Protein 7T9R (pdb70)

Sequence (152 aa):
SYYSTLQCRNNHGHCRRLCFHGEQWIGNCNGRHQHCCKSYYSTLQCRNNHGHCRRLLCFHGEQWIGNCNGRHQHCCKSYYSTLQCRNNHGHCRRLLCFHGEQWIGNCNGRHQHCCKSYYSTLQCRNNHGHCRRLCFHGEQWIGNCNGRHQHCCK

Organism: Crocodylus porosus (NCBI:txid8502)

B-factor: mean 19.64, std 14.03, range [3.17, 79.47]

Radius of gyration: 17.75 Å; Cα contacts (8 Å, |Δi|>4): 335; chains: 4; bounding box: 47×36×41 Å

Solvent-accessible surface area: 10952 Å² total; per-residue (Å²): 108,160,186,23,38,90,75,0,146,113,23,141,3,84,33,51,169,143,28,119,190,69,42,97,78,11,5,17,1,25,53,191,76,62,31,0,0,102,103,168,180,46,36,90,126,6,157,117,73,136,2,70,36,20,64,109,28,24,87,57,26,124,159,87,34,84,7,41,60,191,79,7,28,3,0,105,81,139,20,24,38,54,64,6,81,15,70,93,1,70,34,48,152,144,43,124,191,70,44,126,80,76,14,20,1,21,57,182,73,66,30,4,0,105,105,164,181,49,37,91,125,6,145,112,69,130,2,62,43,38,158,141,28,36,83,52,26,126,159,86,33,82,8,40,66,190,73,60,29,4,0,99

GO terms:
  GO:0070300 phosphatidic acid binding (F, IDA)
  GO:0042802 identical protein binding (F, IDA)
  GO:0031640 killing of cells of another organism (P, IDA)
  GO:0005576 extracellular region (C, TAS)

Structure (mmCIF, N/CA/C/O backbone):
data_7T9R
#
_entry.id   7T9R
#
_cell.length_a   27.056
_cell.length_b   33.694
_cell.length_c   36.642
_cell.angle_alpha   90.093
_cell.angle_beta   90.016
_cell.angle_gamma   90.014
#
_symmetry.space_group_name_H-M   'P 1'
#
loop_
_entity.id
_entity.type
_entity.pdbx_description
1 polymer CpoBD13
2 non-polymer 1,2-ETHANEDIOL
3 non-polymer '(R)-2-(FORMYLOXY)-3-(PHOSPHONOOXY)PROPYL PENTANOATE'
4 non-polymer 'PHOSPHATE ION'
5 water water
#
loop_
_atom_site.group_PDB
_atom_site.id
_atom_site.type_symbol
_atom_site.label_atom_id
_atom_site.label_alt_id
_atom_site.label_comp_id
_atom_site.label_asym_id
_atom_site.label_entity_id
_atom_site.label_seq_id
_atom_site.pdbx_PDB_ins_code
_atom_site.Cartn_x
_atom_site.Cartn_y
_atom_site.Cartn_z
_atom_site.occupancy
_atom_site.B_iso_or_equiv
_atom_site.auth_seq_id
_atom_site.auth_comp_id
_atom_site.auth_asym_id
_atom_site.auth_atom_id
_atom_site.pdbx_PDB_model_num
ATOM 1 N N . SER A 1 1 ? -1.13655 -1.32307 -6.21123 1.000 36.71700 1 SER A N 1
ATOM 2 C CA . SER A 1 1 ? -0.94492 -0.41909 -7.38179 1.000 28.67351 1 SER A CA 1
ATOM 3 C C . SER A 1 1 ? -0.39713 0.96073 -6.99600 1.000 26.54580 1 SER A C 1
ATOM 4 O O . SER A 1 1 ? -0.01828 1.74047 -7.87475 1.000 27.76756 1 SER A O 1
ATOM 14 N N . TYR A 1 2 ? -0.34241 1.24354 -5.69226 1.000 17.29087 2 TYR A N 1
ATOM 15 C CA . TYR A 1 2 ? 0.13504 2.52999 -5.19417 1.000 11.44326 2 TYR A CA 1
ATOM 16 C C . TYR A 1 2 ? 1.19823 2.43522 -4.10796 1.000 8.42563 2 TYR A C 1
ATOM 17 O O . TYR A 1 2 ? 1.91467 3.42236 -3.89157 1.000 11.67158 2 TYR A O 1
ATOM 35 N N . TYR A 1 3 ? 1.33752 1.29388 -3.42152 1.000 8.54727 3 TYR A N 1
ATOM 36 C CA . TYR A 1 3 ? 2.14115 1.26592 -2.20246 1.000 6.89564 3 TYR A CA 1
ATOM 37 C C . TYR A 1 3 ? 3.63825 1.38726 -2.47774 1.000 7.81649 3 TYR A C 1
ATOM 38 O O . TYR A 1 3 ? 4.37570 1.89557 -1.62103 1.000 11.17793 3 TYR A O 1
ATOM 56 N N . SER A 1 4 ? 4.11931 0.86726 -3.61849 1.000 10.47925 4 SER A N 1
ATOM 57 C CA . SER A 1 4 ? 5.53780 0.99886 -3.93368 1.000 9.38923 4 SER A CA 1
ATOM 58 C C . SER A 1 4 ? 5.88622 2.45304 -4.22097 1.000 9.63307 4 SER A C 1
ATOM 59 O O . SER A 1 4 ? 6.90462 2.96659 -3.73116 1.000 10.13530 4 SER A O 1
ATOM 67 N N . THR A 1 5 ? 5.04042 3.13266 -5.00712 1.000 8.02578 5 THR A N 1
ATOM 68 C CA . THR A 1 5 ? 5.20731 4.56479 -5.21807 1.000 7.95329 5 THR A CA 1
ATOM 69 C C . THR A 1 5 ? 5.18964 5.31280 -3.89076 1.000 8.40393 5 THR A C 1
ATOM 70 O O . THR A 1 5 ? 6.06695 6.14809 -3.61853 1.000 8.17354 5 THR A O 1
ATOM 81 N N . LEU A 1 6 ? 4.19860 5.01889 -3.03949 1.000 7.98782 6 LEU A N 1
ATOM 82 C CA . LEU A 1 6 ? 4.12476 5.71366 -1.75828 1.000 11.15749 6 LEU A CA 1
ATOM 83 C C . LEU A 1 6 ? 5.33542 5.43163 -0.88807 1.000 8.03464 6 LEU A C 1
ATOM 84 O O . LEU A 1 6 ? 5.86504 6.33795 -0.22868 1.000 10.96882 6 LEU A O 1
ATOM 100 N N . GLN A 1 7 ? 5.77284 4.18400 -0.84735 1.000 8.37373 7 GLN A N 1
ATOM 101 C CA . GLN A 1 7 ? 6.93587 3.87322 -0.03041 1.000 9.96340 7 GLN A CA 1
ATOM 102 C C . GLN A 1 7 ? 8.16925 4.60062 -0.53641 1.000 11.36421 7 GLN A C 1
ATOM 103 O O . GLN A 1 7 ? 8.95113 5.14811 0.25590 1.000 9.95106 7 GLN A O 1
ATOM 117 N N . CYS A 1 8 ? 8.33273 4.65129 -1.85607 1.000 8.97152 8 CYS A N 1
ATOM 118 C CA . CYS A 1 8 ? 9.42074 5.42268 -2.43369 1.000 5.07473 8 CYS A CA 1
ATOM 119 C C . CYS A 1 8 ? 9.35630 6.87917 -1.98439 1.000 9.36884 8 CYS A C 1
ATOM 120 O O . CYS A 1 8 ? 10.33155 7.42730 -1.45199 1.000 8.81947 8 CYS A O 1
ATOM 127 N N . ARG A 1 9 ? 8.20454 7.51992 -2.18849 1.000 7.06816 9 ARG A N 1
ATOM 128 C CA . ARG A 1 9 ? 8.08151 8.94352 -1.87960 1.000 8.51698 9 ARG A CA 1
ATOM 129 C C . ARG A 1 9 ? 8.16145 9.20801 -0.38657 1.000 11.21967 9 ARG A C 1
ATOM 130 O O . ARG A 1 9 ? 8.60548 10.28371 0.02526 1.000 10.89583 9 ARG A O 1
ATOM 151 N N . ASN A 1 10 ? 7.75983 8.24549 0.43525 1.000 9.23824 10 ASN A N 1
ATOM 152 C CA . ASN A 1 10 ? 7.84813 8.42613 1.87650 1.000 10.51903 10 ASN A CA 1
ATOM 153 C C . ASN A 1 10 ? 9.26320 8.28480 2.41023 1.000 14.35628 10 ASN A C 1
ATOM 154 O O . ASN A 1 10 ? 9.50367 8.61972 3.57707 1.000 18.41852 10 ASN A O 1
ATOM 165 N N . ASN A 1 11 ? 10.19048 7.80581 1.59842 1.000 10.69077 11 ASN A N 1
ATOM 166 C CA . ASN A 1 11 ? 11.55884 7.56890 2.01810 1.000 14.45090 11 ASN A CA 1
ATOM 167 C C . ASN A 1 11 ? 12.51573 8.39520 1.16937 1.000 16.18020 11 ASN A C 1
ATOM 168 O O . ASN A 1 11 ? 13.59846 7.94277 0.78733 1.000 29.47387 11 ASN A O 1
ATOM 179 N N . HIS A 1 12 ? 12.10634 9.62823 0.86321 1.000 14.43808 12 HIS A N 1
ATOM 180 C CA . HIS A 1 12 ? 12.92808 10.65387 0.22255 1.000 30.76870 12 HIS A CA 1
ATOM 181 C C . HIS A 1 12 ? 13.16542 10.40261 -1.25665 1.000 26.78811 12 HIS A C 1
ATOM 182 O O . HIS A 1 12 ? 14.01167 11.07531 -1.85893 1.000 22.72309 12 HIS A O 1
ATOM 196 N N . GLY A 1 13 ? 12.42731 9.47675 -1.86722 1.000 10.83381 13 GLY A N 1
ATOM 197 C CA . GLY A 1 13 ? 12.63947 9.12898 -3.25139 1.000 7.47177 13 GLY A CA 1
ATOM 198 C C . GLY A 1 13 ? 11.65936 9.80457 -4.19184 1.000 8.09956 13 GLY A C 1
ATOM 199 O O . GLY A 1 13 ? 10.65037 10.37948 -3.79767 1.000 9.92746 13 GLY A O 1
ATOM 203 N N . HIS A 1 14 ? 12.00619 9.74861 -5.47415 1.000 8.03721 14 HIS A N 1
ATOM 204 C CA . HIS A 1 14 ? 11.12763 10.18032 -6.55138 1.000 8.98757 14 HIS A CA 1
ATOM 205 C C . HIS A 1 14 ? 11.11801 9.11386 -7.62168 1.000 6.59594 14 HIS A C 1
ATOM 206 O O . HIS A 1 14 ? 12.15007 8.50520 -7.91022 1.000 8.90658 14 HIS A O 1
ATOM 220 N N . CYS A 1 15 ? 9.94776 8.88244 -8.19163 1.000 9.02208 15 CYS A N 1
ATOM 221 C CA . CYS A 1 15 ? 9.77595 7.89326 -9.23487 1.000 10.56062 15 CYS A CA 1
ATOM 222 C C . CYS A 1 15 ? 10.15508 8.52335 -10.56857 1.000 10.09595 15 CYS A C 1
ATOM 223 O O . CYS A 1 15 ? 9.57709 9.54066 -10.98322 1.000 10.56327 15 CYS A O 1
ATOM 230 N N . ARG A 1 16 ? 11.14024 7.93227 -11.23154 1.000 7.46302 16 ARG A N 1
ATOM 231 C CA . ARG A 1 16 ? 11.60039 8.38332 -12.53179 1.000 4.82903 16 ARG A CA 1
ATOM 232 C C . ARG A 1 16 ? 11.93637 7.16959 -13.37723 1.000 7.27380 16 ARG A C 1
ATOM 233 O O . ARG A 1 16 ? 12.18357 6.07369 -12.86036 1.000 8.77277 16 ARG A O 1
ATOM 254 N N . ARG A 1 17 ? 11.99489 7.38246 -14.69013 1.000 8.92676 17 ARG A N 1
ATOM 255 C CA . ARG A 1 17 ? 12.53219 6.34494 -15.55846 1.000 9.65404 17 ARG A CA 1
ATOM 256 C C . ARG A 1 17 ? 14.05439 6.30618 -15.51864 1.000 11.32146 17 ARG A C 1
ATOM 257 O O . ARG A 1 17 ? 14.64572 5.22606 -15.61481 1.000 13.14987 17 ARG A O 1
ATOM 278 N N . LEU A 1 18 ? 14.70358 7.45795 -15.38139 1.000 9.26209 18 LEU A N 1
ATOM 279 C CA . LEU A 1 18 ? 16.15378 7.53761 -15.24815 1.000 8.80005 18 LEU A CA 1
ATOM 280 C C . LEU A 1 18 ? 16.45907 8.43126 -14.05843 1.000 9.76820 18 LEU A C 1
ATOM 281 O O . LEU A 1 18 ? 16.00894 9.57933 -14.01894 1.000 8.63480 18 LEU A O 1
ATOM 297 N N . CYS A 1 19 ? 17.20006 7.90738 -13.09239 1.000 8.14521 19 CYS A N 1
ATOM 298 C CA . CYS A 1 19 ? 17.54296 8.70347 -11.92827 1.000 7.63297 19 CYS A CA 1
ATOM 299 C C . CYS A 1 19 ? 18.40572 9.88195 -12.34180 1.000 8.28073 19 CYS A C 1
ATOM 300 O O . CYS A 1 19 ? 19.13760 9.82529 -13.32909 1.000 12.12896 19 CYS A O 1
ATOM 307 N N . PHE A 1 20 ? 18.29981 10.96375 -11.57866 1.000 7.58264 20 PHE A N 1
ATOM 308 C CA . PHE A 1 20 ? 19.12940 12.12842 -11.83594 1.000 7.30381 20 PHE A CA 1
ATOM 309 C C . PHE A 1 20 ? 20.56047 11.86266 -11.37836 1.000 8.79772 20 PHE A C 1
ATOM 310 O O . PHE A 1 20 ? 20.84338 10.92699 -10.63043 1.000 9.57243 20 PHE A O 1
ATOM 327 N N . HIS A 1 21 ? 21.47139 12.71787 -11.82066 1.000 11.23608 21 HIS A N 1
ATOM 328 C CA . HIS A 1 21 ? 22.84926 12.60899 -11.38687 1.000 10.79472 21 HIS A CA 1
ATOM 329 C C . HIS A 1 21 ? 22.92743 12.56934 -9.86743 1.000 10.65486 21 HIS A C 1
ATOM 330 O O . HIS A 1 21 ? 22.33992 13.40911 -9.18273 1.000 11.96805 21 HIS A O 1
ATOM 344 N N . GLY A 1 22 ? 23.67240 11.60183 -9.34123 1.000 9.43902 22 GLY A N 1
ATOM 345 C CA . GLY A 1 22 ? 23.87703 11.48587 -7.91435 1.000 12.17150 22 GLY A CA 1
ATOM 346 C C . GLY A 1 22 ? 22.79434 10.75977 -7.15325 1.000 11.14951 22 GLY A C 1
ATOM 347 O O . GLY A 1 22 ? 22.97400 10.50380 -5.95429 1.000 16.54741 22 GLY A O 1
ATOM 351 N N . GLU A 1 23 ? 21.67830 10.42385 -7.79111 1.000 11.68032 23 GLU A N 1
ATOM 352 C CA . GLU A 1 23 ? 20.61686 9.68491 -7.12478 1.000 9.40510 23 GLU A CA 1
ATOM 353 C C . GLU A 1 23 ? 20.89122 8.18867 -7.19899 1.000 8.92296 23 GLU A C 1
ATOM 354 O O . GLU A 1 23 ? 21.50280 7.69301 -8.15335 1.000 11.43945 23 GLU A O 1
ATOM 366 N N . GLN A 1 24 ? 20.42972 7.47351 -6.17534 1.000 9.00663 24 GLN A N 1
ATOM 367 C CA . GLN A 1 24 ? 20.55015 6.02499 -6.11910 1.000 7.76470 24 GLN A CA 1
ATOM 368 C C . GLN A 1 24 ? 19.21490 5.38139 -6.45341 1.000 11.47866 24 GLN A C 1
ATOM 369 O O . GLN A 1 24 ? 18.16144 5.83909 -6.00062 1.000 10.44483 24 GLN A O 1
ATOM 383 N N . TRP A 1 25 ? 19.26927 4.31271 -7.24351 1.000 9.08366 25 TRP A N 1
ATOM 384 C CA . TRP A 1 25 ? 18.10137 3.50765 -7.58848 1.000 9.11888 25 TRP A CA 1
ATOM 385 C C . TRP A 1 25 ? 17.92825 2.47934 -6.47715 1.000 9.80281 25 TRP A C 1
ATOM 386 O O . TRP A 1 25 ? 18.64347 1.47028 -6.43496 1.000 12.31073 25 TRP A O 1
ATOM 407 N N . ILE A 1 26 ? 16.98183 2.73666 -5.57060 1.000 7.69705 26 ILE A N 1
ATOM 408 C CA . ILE A 1 26 ? 16.84723 1.97797 -4.32993 1.000 6.84527 26 ILE A CA 1
ATOM 409 C C . ILE A 1 26 ? 15.67026 1.01806 -4.34396 1.000 9.70682 26 ILE A C 1
ATOM 410 O O . ILE A 1 26 ? 15.50203 0.25117 -3.36943 1.000 11.58741 26 ILE A O 1
ATOM 426 N N . GLY A 1 27 ? 14.85789 1.04354 -5.39677 1.000 10.40670 27 GLY A N 1
ATOM 427 C CA . GLY A 1 27 ? 13.66655 0.23145 -5.48808 1.000 6.85291 27 GLY A CA 1
ATOM 428 C C . GLY A 1 27 ? 12.90151 0.66837 -6.71248 1.000 10.22909 27 GLY A C 1
ATOM 429 O O . GLY A 1 27 ? 13.37113 1.52774 -7.46416 1.000 7.89590 27 GLY A O 1
ATOM 433 N N . ASN A 1 28 ? 11.73034 0.07397 -6.90340 1.000 7.65592 28 ASN A N 1
ATOM 434 C CA . ASN A 1 28 ? 10.84771 0.50390 -7.97129 1.000 5.82084 28 ASN A CA 1
ATOM 435 C C . ASN A 1 28 ? 9.57943 1.11123 -7.39474 1.000 9.26071 28 ASN A C 1
ATOM 436 O O . ASN A 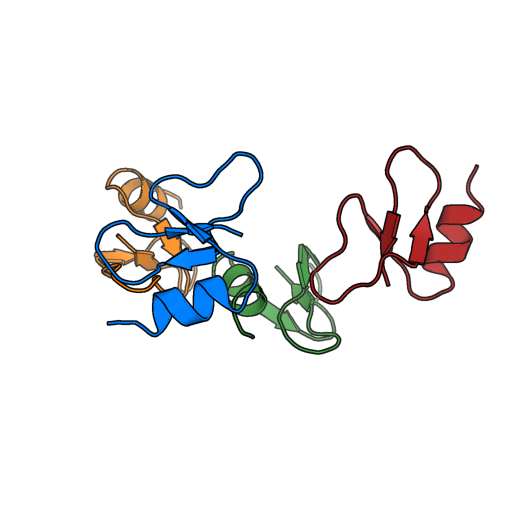1 28 ? 9.16034 0.79877 -6.27682 1.000 11.05789 28 ASN A O 1
ATOM 447 N N . CYS A 1 29 ? 8.98467 2.00392 -8.16872 1.000 6.40690 29 CYS A N 1
ATOM 448 C CA . CYS A 1 29 ? 7.65059 2.49523 -7.92232 1.000 7.91827 29 CYS A CA 1
ATOM 449 C C . CYS A 1 29 ? 6.66293 1.62108 -8.67723 1.000 8.49209 29 CYS A C 1
ATOM 450 O O . CYS A 1 29 ? 7.03054 0.70408 -9.40921 1.000 11.34394 29 CYS A O 1
ATOM 457 N N . ASN A 1 30 ? 5.38935 1.91756 -8.50622 1.000 9.70798 30 ASN A N 1
ATOM 458 C CA . ASN A 1 30 ? 4.36362 1.25404 -9.28233 1.000 11.25738 30 AS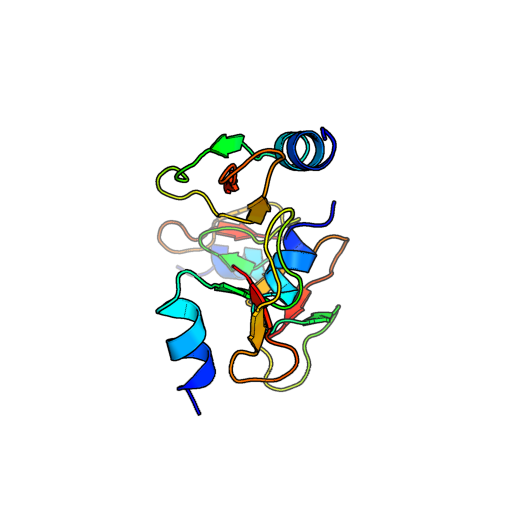N A CA 1
ATOM 459 C C . ASN A 1 30 ? 4.40999 1.72212 -10.72465 1.000 13.46553 30 ASN A C 1
ATOM 460 O O . ASN A 1 30 ? 4.85528 2.83256 -11.02429 1.000 14.98760 30 ASN A O 1
ATOM 471 N N . GLY A 1 31 ? 3.95293 0.85397 -11.61945 1.000 12.69179 31 GLY A N 1
ATOM 472 C CA . GLY A 1 31 ? 3.94736 1.17520 -13.02870 1.000 15.83336 31 GLY A CA 1
ATOM 473 C C . GLY A 1 31 ? 5.22934 0.75095 -13.72219 1.000 25.87690 31 GLY A C 1
ATOM 474 O O . GLY A 1 31 ? 6.26720 0.51483 -13.10199 1.000 32.05895 31 GLY A O 1
ATOM 478 N N . ARG A 1 32 ? 5.14453 0.65971 -15.04442 1.000 17.39434 32 ARG A N 1
ATOM 479 C CA . ARG A 1 32 ? 6.21987 0.04145 -15.80232 1.000 23.70494 32 ARG A CA 1
ATOM 480 C C . ARG A 1 32 ? 7.43413 0.95968 -15.85552 1.000 12.21142 32 ARG A C 1
ATOM 481 O O . ARG A 1 32 ? 7.32412 2.14893 -16.16707 1.000 19.40805 32 ARG A O 1
ATOM 502 N N . HIS A 1 33 ? 8.59720 0.39019 -15.54778 1.000 15.69537 33 HIS A N 1
ATOM 503 C CA . HIS A 1 33 ? 9.87525 1.09225 -15.63624 1.000 20.11866 33 HIS A CA 1
ATOM 504 C C . HIS A 1 33 ? 9.88866 2.38331 -14.82834 1.000 15.18642 33 HIS A C 1
ATOM 505 O O . HIS A 1 33 ? 10.55360 3.34842 -15.20283 1.000 18.66607 33 HIS A O 1
ATOM 519 N N . GLN A 1 34 ? 9.14474 2.41997 -13.73177 1.000 10.86854 34 GLN A N 1
ATOM 520 C CA . GLN A 1 34 ? 9.13376 3.55793 -12.81880 1.000 12.84890 34 GLN A CA 1
ATOM 521 C C . GLN A 1 34 ? 10.03012 3.19699 -11.64123 1.000 9.77661 34 GLN A C 1
ATOM 522 O O . GLN A 1 34 ? 9.70824 2.30336 -10.85128 1.000 12.14536 34 GLN A O 1
ATOM 536 N N . HIS A 1 35 ? 11.15227 3.89520 -11.52207 1.000 8.40325 35 HIS A N 1
ATOM 537 C CA . HIS A 1 35 ? 12.21396 3.54128 -10.59439 1.000 5.29526 35 HIS A CA 1
ATOM 538 C C . HIS A 1 35 ? 12.27146 4.52418 -9.44305 1.000 7.84868 35 HIS A C 1
ATOM 539 O O . HIS A 1 35 ? 12.10119 5.72340 -9.63870 1.000 6.75806 35 HIS A O 1
ATOM 554 N N . CYS A 1 36 ? 12.51223 4.01233 -8.24608 1.000 8.60695 36 CYS A N 1
ATOM 555 C CA . CYS A 1 36 ? 12.63366 4.86113 -7.07339 1.000 7.81329 36 CYS A CA 1
ATOM 556 C C . CYS A 1 36 ? 14.06013 5.39102 -6.99439 1.000 5.65679 36 CYS A C 1
ATOM 557 O O . CYS A 1 36 ? 15.01398 4.62016 -6.81103 1.000 7.33179 36 CYS A O 1
ATOM 564 N N . CYS A 1 37 ? 14.20715 6.70328 -7.11211 1.000 5.81515 37 CYS A N 1
ATOM 565 C CA . CYS A 1 37 ? 15.50376 7.36796 -7.15793 1.000 9.15698 37 CYS A CA 1
ATOM 566 C C . CYS A 1 37 ? 15.62238 8.27392 -5.94837 1.000 11.25030 37 CYS A C 1
ATOM 567 O O . CYS A 1 37 ? 14.79499 9.16176 -5.75767 1.000 9.29264 37 CYS A O 1
ATOM 574 N N . LYS A 1 38 ? 16.64304 8.04771 -5.14026 1.000 9.51154 38 LYS A N 1
ATOM 575 C CA . LYS A 1 38 ? 16.80437 8.78543 -3.90358 1.000 11.44033 38 LYS A CA 1
ATOM 576 C C . LYS A 1 38 ? 18.06697 9.61767 -3.96644 1.000 16.55130 38 LYS A C 1
ATOM 577 O O . LYS A 1 38 ? 18.02560 10.82776 -3.74093 1.000 18.83737 38 LYS A O 1
ATOM 597 N N . SER B 1 1 ? 33.50753 -17.23565 -10.40838 1.000 42.44275 1 SER B N 1
ATOM 598 C CA . SER B 1 1 ? 33.06522 -17.11444 -11.81159 1.000 15.93731 1 SER B CA 1
ATOM 599 C C . SER B 1 1 ? 32.15610 -15.91263 -12.01419 1.000 24.43300 1 SER B C 1
ATOM 600 O O . SER B 1 1 ? 31.64860 -15.31256 -11.05681 1.000 26.47509 1 SER B O 1
ATOM 610 N N . TYR B 1 2 ? 31.97582 -15.56835 -13.28597 1.000 17.46867 2 TYR B N 1
ATOM 611 C CA . TYR B 1 2 ? 31.42373 -14.28498 -13.68105 1.000 10.97694 2 TYR B CA 1
ATOM 612 C C . TYR B 1 2 ? 30.36513 -14.40552 -14.76344 1.000 12.22720 2 TYR B C 1
ATOM 613 O O . TYR B 1 2 ? 29.61183 -13.45560 -14.97328 1.000 13.02530 2 TYR B O 1
ATOM 631 N N . TYR B 1 3 ? 30.24485 -15.55149 -15.42283 1.000 9.62867 3 TYR B N 1
ATOM 632 C CA . TYR B 1 3 ? 29.43310 -15.62987 -16.63344 1.000 6.30309 3 TYR B CA 1
ATOM 633 C C . TYR B 1 3 ? 27.94948 -15.45756 -16.34093 1.000 9.73020 3 TYR B C 1
ATOM 634 O O . TYR B 1 3 ? 27.22430 -14.90983 -17.17486 1.000 11.11914 3 TYR B O 1
ATOM 652 N N . SER B 1 4 ? 27.47023 -15.94194 -15.18913 1.000 9.22232 4 SER B N 1
ATOM 653 C CA . SER B 1 4 ? 26.04816 -15.83351 -14.88165 1.000 8.13285 4 SER B CA 1
ATOM 654 C C . SER B 1 4 ? 25.67393 -14.39432 -14.57441 1.000 8.09248 4 SER B C 1
ATOM 655 O O . SER B 1 4 ? 24.63192 -13.90590 -15.02853 1.000 8.71946 4 SER B O 1
ATOM 663 N N . THR B 1 5 ? 26.50916 -13.71228 -13.78746 1.000 8.71113 5 THR B N 1
ATOM 664 C CA . THR B 1 5 ? 26.33894 -12.28075 -13.58065 1.000 9.38047 5 THR B CA 1
ATOM 665 C C . THR B 1 5 ? 26.35712 -11.53733 -14.90816 1.000 7.75653 5 THR B C 1
ATOM 666 O O . THR B 1 5 ? 25.48929 -10.69522 -15.17671 1.000 6.05373 5 THR B O 1
ATOM 677 N N . LEU B 1 6 ? 27.34084 -11.84362 -15.76126 1.000 11.52171 6 LEU B N 1
ATOM 678 C CA . LEU B 1 6 ? 27.42896 -11.14026 -17.03650 1.000 7.94494 6 LEU B CA 1
ATOM 679 C C . LEU B 1 6 ? 26.22876 -11.42440 -17.92590 1.000 9.51726 6 LEU B C 1
ATOM 680 O O . LEU B 1 6 ? 25.67812 -10.50555 -18.55264 1.000 10.96680 6 LEU B O 1
ATOM 696 N N . GLN B 1 7 ? 25.80343 -12.68281 -17.99817 1.000 11.22919 7 GLN B N 1
ATOM 697 C CA . GLN B 1 7 ? 24.62026 -12.99311 -18.78639 1.000 6.59364 7 GLN B CA 1
ATOM 698 C C . GLN B 1 7 ? 23.40589 -12.23310 -18.28123 1.000 8.68077 7 GLN B C 1
ATOM 699 O O . GLN B 1 7 ? 22.60703 -11.71116 -19.07346 1.000 12.34982 7 GLN B O 1
ATOM 713 N N . CYS B 1 8 ? 23.25203 -12.16145 -16.96118 1.000 9.61115 8 CYS B N 1
ATOM 714 C CA . CYS B 1 8 ? 22.15454 -11.39766 -16.38636 1.000 8.21412 8 CYS B CA 1
ATOM 715 C C . CYS B 1 8 ? 22.18987 -9.95184 -16.85666 1.000 8.99263 8 CYS B C 1
ATOM 716 O O . CYS B 1 8 ? 21.21235 -9.43593 -17.40987 1.000 9.89443 8 CYS B O 1
ATOM 723 N N . ARG B 1 9 ? 23.32163 -9.28655 -16.64956 1.000 6.42633 9 ARG B N 1
ATOM 724 C CA . ARG B 1 9 ? 23.43149 -7.86276 -16.94436 1.000 8.20672 9 ARG B CA 1
ATOM 725 C C . ARG B 1 9 ? 23.39262 -7.58856 -18.43869 1.000 9.88320 9 ARG B C 1
ATOM 726 O O . ARG B 1 9 ? 22.95427 -6.51465 -18.85822 1.000 10.18412 9 ARG B O 1
ATOM 747 N N . ASN B 1 10 ? 23.81875 -8.53961 -19.25655 1.000 9.75563 10 ASN B N 1
ATOM 748 C CA . ASN B 1 10 ? 23.71899 -8.35296 -20.69545 1.000 10.75285 10 ASN B CA 1
ATOM 749 C C . ASN B 1 10 ? 22.29179 -8.47380 -21.20765 1.000 17.23213 10 ASN B C 1
ATOM 750 O O . ASN B 1 10 ? 22.02922 -8.10136 -22.35707 1.000 14.92239 10 ASN B O 1
ATOM 761 N N . ASN B 1 11 ? 21.37510 -8.96384 -20.38452 1.000 12.16772 11 ASN B N 1
ATOM 762 C CA . ASN B 1 11 ? 19.98893 -9.18302 -20.76610 1.000 14.00517 11 ASN B CA 1
ATOM 763 C C . ASN B 1 11 ? 19.05721 -8.31591 -19.93376 1.000 12.83712 11 ASN B C 1
ATOM 764 O O . ASN B 1 11 ? 17.98677 -8.74237 -19.49307 1.000 26.72938 11 ASN B O 1
ATOM 775 N N . HIS B 1 12 ? 19.46792 -7.06427 -19.75225 1.000 16.03778 12 HIS B N 1
ATOM 776 C CA . HIS B 1 12 ? 18.74471 -6.03533 -19.00636 1.000 24.16482 12 HIS B CA 1
ATOM 777 C C . HIS B 1 12 ? 18.49196 -6.40620 -17.54846 1.000 26.16326 12 HIS B C 1
ATOM 778 O O . HIS B 1 12 ? 17.60223 -5.83295 -16.91322 1.000 22.05443 12 HIS B O 1
ATOM 792 N N . GLY B 1 13 ? 19.21581 -7.37700 -16.99914 1.000 12.63146 13 GLY B N 1
ATOM 793 C CA . GLY B 1 13 ? 18.99998 -7.76347 -15.62129 1.000 14.39441 13 GLY B CA 1
ATOM 794 C C . GLY B 1 13 ? 19.91687 -7.04816 -14.65585 1.000 8.50102 13 GLY B C 1
ATOM 795 O O . GLY B 1 13 ? 20.92841 -6.47070 -15.03739 1.000 9.77338 13 GLY B O 1
ATOM 799 N N . HIS B 1 14 ? 19.53825 -7.08448 -13.38243 1.000 7.14997 14 HIS B N 1
ATOM 800 C CA . HIS B 1 14 ? 20.37564 -6.62436 -12.28077 1.000 9.71626 14 HIS B CA 1
ATOM 801 C C . HIS B 1 14 ? 20.41972 -7.70387 -11.21760 1.000 8.11983 14 HIS B C 1
ATOM 802 O O . HIS B 1 14 ? 19.41687 -8.38137 -10.97028 1.000 8.81623 14 HIS B O 1
ATOM 816 N N . CYS B 1 15 ? 21.59437 -7.88699 -10.62134 1.000 8.06035 15 CYS B N 1
ATOM 817 C CA . CYS B 1 15 ? 21.79764 -8.91038 -9.61105 1.000 10.10691 15 CYS B CA 1
ATOM 818 C C . CYS B 1 15 ? 21.42230 -8.33143 -8.25474 1.000 8.57397 15 CYS B C 1
ATOM 819 O O . CYS B 1 15 ? 22.00693 -7.33222 -7.81303 1.000 9.88228 15 CYS B O 1
ATOM 826 N N . ARG B 1 16 ? 20.46041 -8.96234 -7.58792 1.000 7.74491 16 ARG B N 1
ATOM 827 C CA . ARG B 1 16 ? 19.95467 -8.48174 -6.31218 1.000 8.33023 16 ARG B CA 1
ATOM 828 C C . ARG B 1 16 ? 19.66112 -9.68193 -5.42394 1.000 10.32192 16 ARG B C 1
ATOM 829 O O . ARG B 1 16 ? 19.46048 -10.80288 -5.90487 1.000 10.97532 16 ARG B O 1
ATOM 850 N N . ARG B 1 17 ? 19.59291 -9.44118 -4.11496 1.000 9.99702 17 ARG B N 1
ATOM 851 C CA . ARG B 1 17 ? 19.08303 -10.48404 -3.23063 1.000 10.82510 17 ARG B CA 1
ATOM 852 C C . ARG B 1 17 ? 17.55811 -10.54860 -3.25879 1.000 13.42123 17 ARG B C 1
ATOM 853 O O . ARG B 1 17 ? 16.98856 -11.63717 -3.14170 1.000 12.76840 17 ARG B O 1
ATOM 874 N N . LEU B 1 18 ? 16.89268 -9.41001 -3.43642 1.000 9.96733 18 LEU B N 1
ATOM 875 C CA A LEU B 1 18 ? 15.44356 -9.34884 -3.57519 0.500 11.98901 18 LEU B CA 1
ATOM 876 C CA B LEU B 1 18 ? 15.44502 -9.35050 -3.57435 0.500 11.98549 18 LEU B CA 1
ATOM 877 C C . LEU B 1 18 ? 15.12276 -8.44809 -4.75734 1.000 11.70166 18 LEU B C 1
ATOM 878 O O . LEU B 1 18 ? 15.55768 -7.29276 -4.79652 1.000 8.86440 18 LEU B O 1
ATOM 907 N N . CYS B 1 19 ? 14.35546 -8.96198 -5.70666 1.000 8.47267 19 CYS B N 1
ATOM 908 C CA . CYS B 1 19 ? 14.02246 -8.16038 -6.87427 1.000 9.05081 19 CYS B CA 1
ATOM 909 C C . CYS B 1 19 ? 13.16353 -6.97044 -6.45506 1.000 8.11226 19 CYS B C 1
ATOM 910 O O . CYS B 1 19 ? 12.43945 -7.01812 -5.45265 1.000 10.66694 19 CYS B O 1
ATOM 917 N N . PHE B 1 20 ? 13.27978 -5.88324 -7.21564 1.000 9.61656 20 PHE B N 1
ATOM 918 C CA . PHE B 1 20 ? 12.42786 -4.72547 -6.98935 1.000 8.30388 20 PHE B CA 1
ATOM 919 C C . PHE B 1 20 ? 11.00311 -5.02784 -7.45118 1.000 10.52385 20 PHE B C 1
ATOM 920 O O . PHE B 1 20 ? 10.74966 -5.98364 -8.18771 1.000 8.73711 20 PHE B O 1
ATOM 937 N N . HIS B 1 21 ? 10.06273 -4.20103 -6.99830 1.000 12.65510 21 HIS B N 1
ATOM 938 C CA . HIS B 1 21 ? 8.68352 -4.32967 -7.44343 1.000 5.40468 21 HIS B CA 1
ATOM 939 C C . HIS B 1 21 ? 8.63090 -4.33324 -8.96485 1.000 11.31860 21 HIS B C 1
ATOM 940 O O . HIS B 1 21 ? 9.26361 -3.50201 -9.61910 1.000 11.92416 21 HIS B O 1
ATOM 954 N N . GLY B 1 22 ? 7.86752 -5.26849 -9.52687 1.000 9.67046 22 GLY B N 1
ATOM 955 C CA . GLY B 1 22 ? 7.69258 -5.34935 -10.95711 1.000 10.38411 22 GLY B CA 1
ATOM 956 C C . GLY B 1 22 ? 8.79430 -6.06401 -11.70930 1.000 10.47354 22 GLY B C 1
ATOM 957 O O . GLY B 1 22 ? 8.62723 -6.33750 -12.90769 1.000 13.91432 22 GLY B O 1
ATOM 961 N N . GLU B 1 23 ? 9.91183 -6.37552 -11.06152 1.000 8.64750 23 GLU B N 1
ATOM 962 C CA . GLU B 1 23 ? 10.96881 -7.12486 -11.71737 1.000 8.77313 23 GLU B CA 1
ATOM 963 C C . GLU B 1 23 ? 10.68922 -8.61959 -11.63045 1.000 12.07422 23 GLU B C 1
ATOM 964 O O . GLU B 1 23 ? 10.06925 -9.10466 -10.67902 1.000 13.16910 23 GLU B O 1
ATOM 976 N N . GLN B 1 24 ? 11.15307 -9.34881 -12.64216 1.000 8.12122 24 GLN B N 1
ATOM 977 C CA . GLN B 1 24 ? 11.01070 -10.79761 -12.68365 1.000 8.24469 24 GLN B CA 1
ATOM 978 C C . GLN B 1 24 ? 12.34483 -11.45553 -12.35754 1.000 11.39809 24 GLN B C 1
ATOM 979 O O . GLN B 1 24 ? 13.39372 -11.03208 -12.84442 1.000 9.54043 24 GLN B O 1
ATOM 993 N N . TRP B 1 25 ? 12.29377 -12.51010 -11.55433 1.000 11.32429 25 TRP B N 1
ATOM 994 C CA . TRP B 1 25 ? 13.46690 -13.31386 -11.21426 1.000 9.34728 25 TRP B CA 1
ATOM 995 C C . TRP B 1 25 ? 13.64119 -14.33564 -12.34208 1.000 7.70950 25 TRP B C 1
ATOM 996 O O . TRP B 1 25 ? 12.89762 -15.31793 -12.43473 1.000 11.55197 25 TRP B O 1
ATOM 1017 N N . ILE B 1 26 ? 14.61875 -14.08658 -13.22075 1.000 8.57004 26 ILE B N 1
ATOM 1018 C CA . ILE B 1 26 ? 14.76699 -14.83330 -14.46839 1.000 6.87648 26 ILE B CA 1
ATOM 1019 C C . ILE B 1 26 ? 15.91724 -15.81520 -14.46500 1.000 8.25723 26 ILE B C 1
ATOM 1020 O O . ILE B 1 26 ? 16.06921 -16.60278 -15.40709 1.000 11.40238 26 ILE B O 1
ATOM 1036 N N . GLY B 1 27 ? 16.74519 -15.79610 -13.41259 1.000 8.59463 27 GLY B N 1
ATOM 1037 C CA . GLY B 1 27 ? 17.87682 -16.67206 -13.29703 1.000 10.24292 27 GLY B CA 1
ATOM 1038 C C . GLY B 1 27 ? 18.66514 -16.21525 -12.07940 1.000 9.49706 27 GLY B C 1
ATOM 1039 O O . GLY B 1 27 ? 18.18842 -15.36800 -11.31411 1.000 6.09054 27 GLY B O 1
ATOM 1043 N N . ASN B 1 28 ? 19.86543 -16.75968 -11.92279 1.000 6.77844 28 ASN B N 1
ATOM 1044 C CA . ASN B 1 28 ? 20.73827 -16.29740 -10.85504 1.000 5.07049 28 ASN B CA 1
ATOM 1045 C C . ASN B 1 28 ? 22.02739 -15.72402 -11.41284 1.000 7.39083 28 ASN B C 1
ATOM 1046 O O . ASN B 1 28 ? 22.47618 -16.09609 -12.50422 1.000 12.02126 28 ASN B O 1
ATOM 1057 N N . CYS B 1 29 ? 22.61228 -14.82211 -10.63452 1.000 11.68627 29 CYS B N 1
ATOM 1058 C CA . CYS B 1 29 ? 23.95735 -14.34484 -10.86633 1.000 11.51386 29 CYS B CA 1
ATOM 1059 C C . CYS B 1 29 ? 24.93749 -15.22939 -10.11482 1.000 10.64355 29 CYS B C 1
ATOM 1060 O O . CYS B 1 29 ? 24.56032 -16.11765 -9.35923 1.000 10.96420 29 CYS B O 1
ATOM 1067 N N . ASN B 1 30 ? 26.21507 -14.98240 -10.34305 1.000 9.55991 30 ASN B N 1
ATOM 1068 C CA . ASN B 1 30 ? 27.24122 -15.65105 -9.56670 1.000 11.16946 30 ASN B CA 1
ATOM 1069 C C . ASN B 1 30 ? 27.18261 -15.15060 -8.13118 1.000 12.95674 30 ASN B C 1
ATOM 1070 O O . ASN B 1 30 ? 26.71487 -14.04082 -7.85326 1.000 14.32848 30 ASN B O 1
ATOM 1081 N N . GLY B 1 31 ? 27.63549 -15.99531 -7.21253 1.000 15.61096 31 GLY B N 1
ATOM 1082 C CA . GLY B 1 31 ? 27.59303 -15.67843 -5.80221 1.000 15.40831 31 GLY B CA 1
ATOM 1083 C C . GLY B 1 31 ? 26.41613 -16.34308 -5.10376 1.000 25.08306 31 GLY B C 1
ATOM 1084 O O . GLY B 1 31 ? 25.54208 -16.96870 -5.71567 1.000 34.73783 31 GLY B O 1
ATOM 1088 N N . ARG B 1 32 ? 26.39736 -16.18312 -3.78667 1.000 17.79649 32 ARG B N 1
ATOM 1089 C CA . ARG B 1 32 ? 25.37268 -16.81056 -2.96706 1.000 21.25833 32 ARG B CA 1
ATOM 1090 C C . ARG B 1 32 ? 24.13575 -15.91631 -2.92562 1.000 20.45688 32 ARG B C 1
ATOM 1091 O O . ARG B 1 32 ? 24.22762 -14.72358 -2.61950 1.000 19.68096 32 ARG B O 1
ATOM 1112 N N . HIS B 1 33 ? 22.98379 -16.49674 -3.26889 1.000 14.67822 33 HIS B N 1
ATOM 1113 C CA . HIS B 1 33 ? 21.68777 -15.81597 -3.19642 1.000 18.02275 33 HIS B CA 1
ATOM 1114 C C . HIS B 1 33 ? 21.66061 -14.50699 -3.98586 1.000 16.01471 33 HIS B C 1
ATOM 1115 O O . HIS B 1 33 ? 20.94029 -13.57240 -3.63614 1.000 20.15264 33 HIS B O 1
ATOM 1129 N N . GLN B 1 34 ? 22.43973 -14.42071 -5.05748 1.000 14.65908 34 GLN B N 1
ATOM 1130 C CA . GLN B 1 34 ? 22.38931 -13.28297 -5.96757 1.000 11.93618 34 GLN B CA 1
ATOM 1131 C C . GLN B 1 34 ? 21.49048 -13.65178 -7.14546 1.000 11.24890 34 GLN B C 1
ATOM 1132 O O . GLN B 1 34 ? 21.81441 -14.55762 -7.92685 1.000 13.94228 34 GLN B O 1
ATOM 1146 N N . HIS B 1 35 ? 20.38028 -12.93254 -7.28935 1.000 7.75217 35 HIS B N 1
ATOM 1147 C CA . HIS B 1 35 ? 19.32922 -13.29385 -8.23283 1.000 4.90029 35 HIS B CA 1
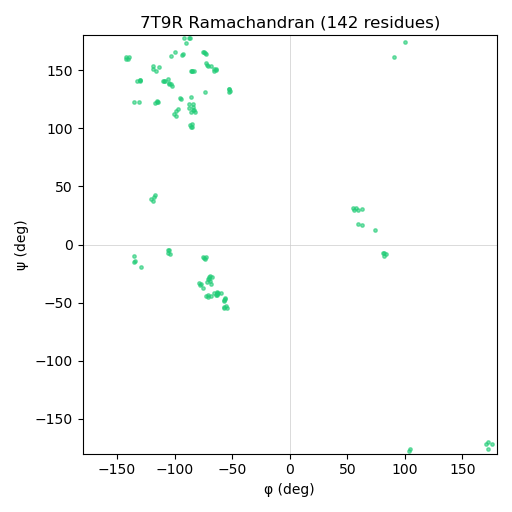ATOM 1148 C C . HIS B 1 35 ? 19.27189 -12.31155 -9.38595 1.000 7.43189 35 HIS B C 1
ATOM 1149 O O . HIS B 1 35 ? 19.46400 -11.10931 -9.19371 1.000 6.71146 35 HIS B O 1
ATOM 1163 N N . CYS B 1 36 ? 19.03390 -12.83724 -10.58525 1.000 9.03936 36 CYS B N 1
ATOM 1164 C CA . CYS B 1 36 ? 18.90587 -12.00156 -11.76535 1.000 9.64877 36 CYS B CA 1
ATOM 1165 C C . CYS B 1 36 ? 17.48779 -11.45720 -11.83376 1.000 9.73738 36 CYS B C 1
ATOM 1166 O O . CYS B 1 36 ? 16.53457 -12.21442 -12.04542 1.000 8.26599 36 CYS B O 1
ATOM 1173 N N . CYS B 1 37 ? 17.35701 -10.14186 -11.68479 1.000 7.53287 37 CYS B N 1
ATOM 1174 C CA . CYS B 1 37 ? 16.06173 -9.47497 -11.64180 1.000 7.70169 37 CYS B CA 1
ATOM 1175 C C . CYS B 1 37 ? 15.94173 -8.58296 -12.86257 1.000 9.81728 37 CYS B C 1
ATOM 1176 O O . CYS B 1 37 ? 16.78489 -7.70945 -13.07985 1.000 10.10324 37 CYS B O 1
ATOM 1183 N N . LYS B 1 38 ? 14.90597 -8.80422 -13.65615 1.000 11.25275 38 LYS B N 1
ATOM 1184 C CA . LYS B 1 38 ? 14.74645 -8.02940 -14.86955 1.000 16.23363 38 LYS B CA 1
ATOM 1185 C C . LYS B 1 38 ? 13.45843 -7.22394 -14.84278 1.000 20.20591 38 LYS B C 1
ATOM 1186 O O . LYS B 1 38 ? 13.44088 -6.03837 -15.18940 1.000 18.33746 38 LYS B O 1
ATOM 1206 N N . SER C 1 1 ? 11.71359 2.34585 8.17637 1.000 33.73139 1 SER C N 1
ATOM 1207 C CA . SER C 1 1 ? 12.01206 2.14907 6.73025 1.000 18.87482 1 SER C CA 1
ATOM 1208 C C . SER C 1 1 ? 12.92306 0.95236 6.45282 1.000 28.81374 1 SER C C 1
ATOM 1209 O O . SER C 1 1 ? 13.43539 0.31933 7.37722 1.000 22.51076 1 SER C O 1
ATOM 1219 N N . TYR C 1 2 ? 13.10719 0.65669 5.16358 1.000 22.42669 2 TYR C N 1
ATOM 1220 C CA . TYR C 1 2 ? 13.66432 -0.61753 4.72010 1.000 16.98298 2 TYR C CA 1
ATOM 1221 C C . TYR C 1 2 ? 14.71802 -0.50854 3.62512 1.000 12.21351 2 TYR C C 1
ATOM 1222 O O . TYR C 1 2 ? 15.45230 -1.48271 3.41889 1.000 12.34006 2 TYR C O 1
ATOM 1240 N N . TYR C 1 3 ? 14.85115 0.63179 2.93677 1.000 11.19646 3 TYR C N 1
ATOM 1241 C CA . TYR C 1 3 ? 15.66214 0.67411 1.72326 1.000 9.82356 3 TYR C CA 1
ATOM 1242 C C . TYR C 1 3 ? 17.14966 0.52713 2.00668 1.000 8.95566 3 TYR C C 1
ATOM 1243 O O . TYR C 1 3 ? 17.88798 0.03165 1.14872 1.000 10.59488 3 TYR C O 1
ATOM 1261 N N . SER C 1 4 ? 17.61944 0.99556 3.16542 1.000 11.35281 4 SER C N 1
ATOM 1262 C CA . SER C 1 4 ? 19.04251 0.87522 3.46986 1.000 9.89197 4 SER C CA 1
ATOM 1263 C C . SER C 1 4 ? 19.41263 -0.57664 3.73978 1.000 8.89516 4 SER C C 1
ATOM 1264 O O . SER C 1 4 ? 20.42774 -1.07283 3.23137 1.000 9.96496 4 SER C O 1
ATOM 1272 N N . THR C 1 5 ? 18.59459 -1.26774 4.53403 1.000 8.33326 5 THR C N 1
ATOM 1273 C CA . THR C 1 5 ? 18.77750 -2.70200 4.72619 1.000 8.55297 5 THR C CA 1
ATOM 1274 C C . THR C 1 5 ? 18.74553 -3.43027 3.39128 1.000 6.78595 5 THR C C 1
ATOM 1275 O O . THR C 1 5 ? 19.61039 -4.27553 3.10674 1.000 8.37583 5 THR C O 1
ATOM 1286 N N . LEU C 1 6 ? 17.75990 -3.10280 2.54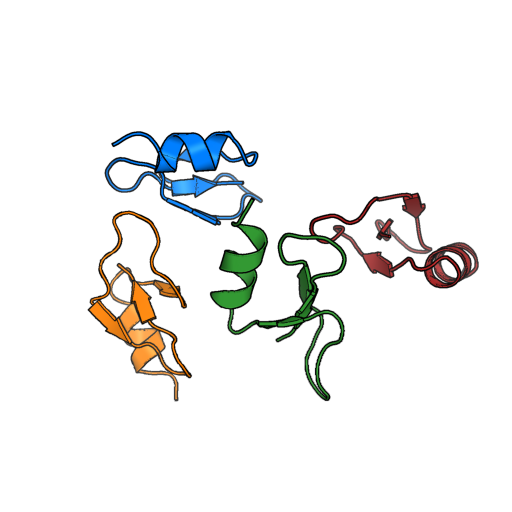285 1.000 8.91143 6 LEU C N 1
ATOM 1287 C CA . LEU C 1 6 ? 17.64754 -3.78483 1.25913 1.000 10.28082 6 LEU C CA 1
ATOM 1288 C C . LEU C 1 6 ? 18.85762 -3.53925 0.37418 1.000 9.29080 6 LEU C C 1
ATOM 1289 O O . LEU C 1 6 ? 19.36700 -4.46525 -0.26356 1.000 10.00026 6 LEU C O 1
ATOM 1305 N N . GLN C 1 7 ? 19.32654 -2.29987 0.30944 1.000 8.68305 7 GLN C N 1
ATOM 1306 C CA . GLN C 1 7 ? 20.50351 -1.99911 -0.49495 1.000 8.33779 7 GLN C CA 1
ATOM 1307 C C . GLN C 1 7 ? 21.71764 -2.74868 0.02656 1.000 6.08103 7 GLN C C 1
ATOM 1308 O O . GLN C 1 7 ? 22.51152 -3.28295 -0.75329 1.000 8.57258 7 GLN C O 1
ATOM 1322 N N . CYS C 1 8 ? 21.87267 -2.79220 1.34476 1.000 9.05897 8 CYS C N 1
ATOM 1323 C CA . CYS C 1 8 ? 22.95130 -3.56415 1.94087 1.000 7.75189 8 CYS C CA 1
ATOM 1324 C C . CYS C 1 8 ? 22.91676 -5.00922 1.47273 1.000 8.32781 8 CYS C C 1
ATOM 1325 O O . CYS C 1 8 ? 23.90475 -5.53861 0.95214 1.000 8.56311 8 CYS C O 1
ATOM 1332 N N . ARG C 1 9 ? 21.77048 -5.65600 1.65563 1.000 9.97685 9 ARG C N 1
ATOM 1333 C CA . ARG C 1 9 ? 21.65206 -7.07749 1.36083 1.000 8.44155 9 ARG C CA 1
ATOM 1334 C C . ARG C 1 9 ? 21.70825 -7.34902 -0.13454 1.000 12.24820 9 ARG C C 1
ATOM 1335 O O . ARG C 1 9 ? 22.14457 -8.43121 -0.55478 1.000 11.61251 9 ARG C O 1
ATOM 1356 N N . ASN C 1 10 ? 21.29692 -6.38541 -0.95779 1.000 9.84387 10 ASN C N 1
ATOM 1357 C CA . ASN C 1 10 ? 21.38136 -6.58830 -2.39781 1.000 8.79539 10 ASN C CA 1
ATOM 1358 C C . ASN C 1 10 ? 22.80332 -6.49079 -2.91638 1.000 16.94926 10 ASN C C 1
ATOM 1359 O O . ASN C 1 10 ? 23.05372 -6.87122 -4.06365 1.000 18.68817 10 ASN C O 1
ATOM 1370 N N . ASN C 1 11 ? 23.72886 -6.01313 -2.09501 1.000 10.88422 11 ASN C N 1
ATOM 1371 C CA . ASN C 1 11 ? 25.11744 -5.80302 -2.47280 1.000 13.20298 11 ASN C CA 1
ATOM 1372 C C . ASN C 1 11 ? 26.03510 -6.67786 -1.63717 1.000 14.81804 11 ASN C C 1
ATOM 1373 O O . ASN C 1 11 ? 27.11930 -6.27119 -1.22340 1.000 24.40483 11 ASN C O 1
ATOM 1384 N N . HIS C 1 12 ? 25.59683 -7.91137 -1.41910 1.000 13.35691 12 HIS C N 1
ATOM 1385 C CA . HIS C 1 12 ? 26.32445 -8.94607 -0.68800 1.000 15.89225 12 HIS C CA 1
ATOM 1386 C C . HIS C 1 12 ? 26.57931 -8.58134 0.77177 1.000 20.44736 12 HIS C C 1
ATOM 1387 O O . HIS C 1 12 ? 27.46763 -9.15849 1.40253 1.000 18.39628 12 HIS C O 1
ATOM 1401 N N . GLY C 1 13 ? 25.87365 -7.59390 1.32391 1.000 9.32699 13 GLY C N 1
ATOM 1402 C CA . GLY C 1 13 ? 26.11008 -7.19653 2.69634 1.000 9.20686 13 GLY C CA 1
ATOM 1403 C C . GLY C 1 13 ? 25.19812 -7.90995 3.67454 1.000 7.28045 13 GLY C C 1
ATOM 1404 O O . GLY C 1 13 ? 24.18990 -8.50749 3.30257 1.000 10.05587 13 GLY C O 1
ATOM 1408 N N . HIS C 1 14 ? 25.58487 -7.85509 4.94802 1.000 7.69429 14 HIS C N 1
ATOM 1409 C CA . HIS C 1 14 ? 24.73876 -8.31166 6.04320 1.000 7.72234 14 HIS C CA 1
ATOM 1410 C C . HIS C 1 14 ? 24.68678 -7.24167 7.10954 1.000 8.65797 14 HIS C C 1
ATOM 1411 O O . HIS C 1 14 ? 25.68739 -6.57419 7.37131 1.000 10.57874 14 HIS C O 1
ATOM 1425 N N . CYS C 1 15 ? 23.51412 -7.07120 7.70132 1.000 11.25462 15 CYS C N 1
ATOM 1426 C CA . CYS C 1 15 ? 23.29591 -6.04565 8.70184 1.000 7.63696 15 CYS C CA 1
ATOM 1427 C C . CYS C 1 15 ? 23.66497 -6.63172 10.06429 1.000 9.90280 15 CYS C C 1
ATOM 1428 O O . CYS C 1 15 ? 23.06540 -7.61920 10.52436 1.000 9.99154 15 CYS C O 1
ATOM 1435 N N . ARG C 1 16 ? 24.66262 -6.04550 10.70755 1.000 7.28568 16 ARG C N 1
ATOM 1436 C CA . ARG C 1 16 ? 25.12822 -6.51541 12.00346 1.000 6.18309 16 ARG C CA 1
ATOM 1437 C C . ARG C 1 16 ? 25.45938 -5.30303 12.86990 1.000 9.54297 16 ARG C C 1
ATOM 1438 O O . ARG C 1 16 ? 25.69811 -4.19227 12.37634 1.000 10.63958 16 ARG C O 1
ATOM 1459 N N . ARG C 1 17 ? 25.49067 -5.52369 14.18097 1.000 7.92846 17 ARG C N 1
ATOM 1460 C CA . ARG C 1 17 ? 26.01324 -4.48504 15.06204 1.000 8.20157 17 ARG C CA 1
ATOM 1461 C C . ARG C 1 17 ? 27.53246 -4.41993 14.98805 1.000 10.53600 17 ARG C C 1
ATOM 1462 O O . ARG C 1 17 ? 28.11615 -3.33558 15.06402 1.000 12.73363 17 ARG C O 1
ATOM 1483 N N . LEU C 1 18 ? 28.18701 -5.57051 14.87618 1.000 10.73951 18 LEU C N 1
ATOM 1484 C CA A LEU C 1 18 ? 29.63410 -5.64832 14.74703 0.500 13.38132 18 LEU C CA 1
ATOM 1485 C CA B LEU C 1 18 ? 29.63383 -5.65228 14.74962 0.500 13.37886 18 LEU C CA 1
ATOM 1486 C C . LEU C 1 18 ? 29.94364 -6.53174 13.54958 1.000 13.25000 18 LEU C C 1
ATOM 1487 O O . LEU C 1 18 ? 29.47848 -7.66869 13.48071 1.000 10.30301 18 LEU C O 1
ATOM 1516 N N . CYS C 1 19 ? 30.71419 -6.00495 12.60789 1.000 9.01752 19 CYS C N 1
ATOM 1517 C CA . CYS C 1 19 ? 31.06337 -6.80036 11.44136 1.000 9.29318 19 CYS C CA 1
ATOM 1518 C C . CYS C 1 19 ? 31.92991 -7.98387 11.84895 1.000 8.96878 19 CYS C C 1
ATOM 1519 O O . CYS C 1 19 ? 32.66827 -7.92089 12.83513 1.000 12.68907 19 CYS C O 1
ATOM 1526 N N . PHE C 1 20 ? 31.80868 -9.08085 11.09176 1.000 9.07089 20 PHE C N 1
ATOM 1527 C CA . PHE C 1 20 ? 32.65148 -10.23426 11.36166 1.000 8.07256 20 PHE C CA 1
ATOM 1528 C C . PHE C 1 20 ? 34.06965 -9.96643 10.86579 1.000 11.08125 20 PHE C C 1
ATOM 1529 O O . PHE C 1 20 ? 34.32272 -9.06381 10.07026 1.000 12.47052 20 PHE C O 1
ATOM 1546 N N . HIS C 1 21 ? 34.99822 -10.80290 11.30355 1.000 8.33912 21 HIS C N 1
ATOM 1547 C CA . HIS C 1 21 ? 36.37323 -10.67669 10.85947 1.000 8.58208 21 HIS C CA 1
ATOM 1548 C C . HIS C 1 21 ? 36.45078 -10.63757 9.33699 1.000 10.50522 21 HIS C C 1
ATOM 1549 O O . HIS C 1 21 ? 35.84239 -11.45945 8.64916 1.000 13.73477 21 HIS C O 1
ATOM 1563 N N . GLY C 1 22 ? 37.20228 -9.66963 8.81228 1.000 8.48594 22 GLY C N 1
ATOM 1564 C CA . GLY C 1 22 ? 37.41135 -9.54032 7.38140 1.000 11.53265 22 GLY C CA 1
ATOM 1565 C C . GLY C 1 22 ? 36.30814 -8.84069 6.62663 1.000 10.04744 22 GLY C C 1
ATOM 1566 O O . GLY C 1 22 ? 36.47390 -8.58320 5.42122 1.000 13.13969 22 GLY C O 1
ATOM 1570 N N . GLU C 1 23 ? 35.18732 -8.53218 7.27757 1.000 9.36805 23 GLU C N 1
ATOM 1571 C CA . GLU C 1 23 ? 34.12126 -7.78047 6.62950 1.000 7.52978 23 GLU C CA 1
ATOM 1572 C C . GLU C 1 23 ? 34.40791 -6.28833 6.67742 1.000 14.61728 23 GLU C C 1
ATOM 1573 O O . GLU C 1 23 ? 35.06021 -5.79094 7.59460 1.000 12.77517 23 GLU C O 1
ATOM 1585 N N . GLN C 1 24 ? 33.92829 -5.58256 5.66332 1.000 9.53028 24 GLN C N 1
ATOM 1586 C CA . GLN C 1 24 ? 34.04750 -4.13219 5.58841 1.000 6.96775 24 GLN C CA 1
ATOM 1587 C C . GLN C 1 24 ? 32.72290 -3.48854 5.95973 1.000 7.37847 24 GLN C C 1
ATOM 1588 O O . GLN C 1 24 ? 31.65898 -3.95473 5.54324 1.000 12.45400 24 GLN C O 1
ATOM 1602 N N . TRP C 1 25 ? 32.79393 -2.43719 6.76995 1.000 8.94251 25 TRP C N 1
ATOM 1603 C CA . TRP C 1 25 ? 31.62371 -1.64502 7.12331 1.000 8.27777 25 TRP C CA 1
ATOM 1604 C C . TRP C 1 25 ? 31.43655 -0.62230 6.00495 1.000 10.14129 25 TRP C C 1
ATOM 1605 O O . TRP C 1 25 ? 32.14678 0.39262 5.95068 1.000 10.57070 25 TRP C O 1
ATOM 1626 N N . ILE C 1 26 ? 30.49675 -0.89724 5.09667 1.000 9.75800 26 ILE C N 1
ATOM 1627 C CA . ILE C 1 26 ? 30.36010 -0.13868 3.85067 1.000 11.11074 26 ILE C CA 1
ATOM 1628 C C . ILE C 1 26 ? 29.19414 0.83365 3.86605 1.000 9.76265 26 ILE C C 1
ATOM 1629 O O . ILE C 1 26 ? 29.07121 1.66069 2.94957 1.000 11.60857 26 ILE C O 1
ATOM 1645 N N . GLY C 1 27 ? 28.34771 0.77504 4.88653 1.000 9.37889 27 GLY C N 1
ATOM 1646 C CA . GLY C 1 27 ? 27.21393 1.66361 5.00876 1.000 8.56454 27 GLY C CA 1
ATOM 1647 C C . GLY C 1 27 ? 26.42119 1.23315 6.21774 1.000 8.78773 27 GLY C C 1
ATOM 1648 O O . GLY C 1 27 ? 26.86851 0.37411 6.98316 1.000 8.22956 27 GLY C O 1
ATOM 1652 N N . ASN C 1 28 ? 25.24024 1.82142 6.39492 1.000 8.49025 28 ASN C N 1
ATOM 1653 C CA . ASN C 1 28 ? 24.35270 1.39318 7.46251 1.000 5.73664 28 ASN C CA 1
ATOM 1654 C C . ASN C 1 28 ? 23.06234 0.82919 6.89435 1.000 10.18170 28 ASN C C 1
ATOM 1655 O O . ASN C 1 28 ? 22.59490 1.23333 5.82635 1.000 10.32375 28 ASN C O 1
ATOM 1666 N N . CYS C 1 29 ? 22.50177 -0.11759 7.62633 1.000 9.93834 29 CYS C N 1
ATOM 1667 C CA . CYS C 1 29 ? 21.15936 -0.59784 7.38035 1.000 9.94917 29 CYS C CA 1
ATOM 1668 C C . CYS C 1 29 ? 20.16834 0.28467 8.12287 1.000 9.38980 29 CYS C C 1
ATOM 1669 O O . CYS C 1 29 ? 20.53921 1.21707 8.83086 1.000 9.95917 29 CYS C O 1
ATOM 1676 N N . ASN C 1 30 ? 18.89008 -0.01352 7.95522 1.000 11.46991 30 ASN C N 1
ATOM 1677 C CA . ASN C 1 30 ? 17.87015 0.65180 8.74012 1.000 13.20656 30 ASN C CA 1
ATOM 1678 C C . ASN C 1 30 ? 17.92401 0.16019 10.17931 1.000 18.08379 30 ASN C C 1
ATOM 1679 O O . ASN C 1 30 ? 18.38232 -0.95274 10.46385 1.000 19.87670 30 ASN C O 1
ATOM 1690 N N . GLY C 1 31 ? 17.46220 1.01067 11.08761 1.000 14.21998 31 GLY C N 1
ATOM 1691 C CA . GLY C 1 31 ? 17.50335 0.72180 12.50691 1.000 16.62425 31 GLY C CA 1
ATOM 1692 C C . GLY C 1 31 ? 18.62337 1.49373 13.17979 1.000 22.29506 31 GLY C C 1
ATOM 1693 O O . GLY C 1 31 ? 19.34858 2.27556 12.56496 1.000 29.69607 31 GLY C O 1
ATOM 1697 N N . ARG C 1 32 ? 18.75452 1.25396 14.47651 1.000 20.59251 32 ARG C N 1
ATOM 1698 C CA . ARG C 1 32 ? 19.78824 1.91210 15.25659 1.000 20.22950 32 ARG C CA 1
ATOM 1699 C C . ARG C 1 32 ? 21.00440 1.00041 15.34269 1.000 15.80889 32 ARG C C 1
ATOM 1700 O O . ARG C 1 32 ? 20.88753 -0.16661 15.72789 1.000 18.66287 32 ARG C O 1
ATOM 1721 N N . HIS C 1 33 ? 22.16260 1.53445 14.96348 1.000 14.04415 33 HIS C N 1
ATOM 1722 C CA . HIS C 1 33 ? 23.42984 0.81745 15.07894 1.000 22.61775 33 HIS C CA 1
ATOM 1723 C C . HIS C 1 33 ? 23.43377 -0.48507 14.28486 1.000 19.63785 33 HIS C C 1
ATOM 1724 O O . HIS C 1 33 ? 24.08711 -1.45247 14.67378 1.000 18.21723 33 HIS C O 1
ATOM 1738 N N . GLN C 1 34 ? 22.67809 -0.53817 13.19559 1.000 12.71346 34 GLN C N 1
ATOM 1739 C CA . GLN C 1 34 ? 22.67747 -1.68137 12.29696 1.000 8.97906 34 GLN C CA 1
ATOM 1740 C C . GLN C 1 34 ? 23.58342 -1.33299 11.12339 1.000 12.21730 34 GLN C C 1
ATOM 1741 O O . GLN C 1 34 ? 23.25300 -0.46578 10.30957 1.000 12.43202 34 GLN C O 1
ATOM 1755 N N . HIS C 1 35 ? 24.73117 -2.00401 11.03770 1.000 9.71837 35 HIS C N 1
ATOM 1756 C CA . HIS C 1 35 ? 25.77176 -1.64138 10.08244 1.000 9.12050 35 HIS C CA 1
ATOM 1757 C C . HIS C 1 35 ? 25.82223 -2.62845 8.93803 1.000 11.06759 35 HIS C C 1
ATOM 1758 O O . HIS C 1 35 ? 25.62169 -3.82440 9.13667 1.000 7.07463 35 HIS C O 1
ATOM 1772 N N . CYS C 1 36 ? 26.08083 -2.11952 7.73987 1.000 8.11032 36 CYS C N 1
ATOM 1773 C CA . CYS C 1 36 ? 26.19960 -2.95852 6.55940 1.000 9.64372 36 CYS C CA 1
ATOM 1774 C C . CYS C 1 36 ? 27.62802 -3.47510 6.47441 1.000 9.31401 36 CYS C C 1
ATOM 1775 O O . CYS C 1 36 ? 28.57450 -2.69697 6.26836 1.000 8.20727 36 CYS C O 1
ATOM 1782 N N . CYS C 1 37 ? 27.77771 -4.78634 6.62720 1.000 7.13069 37 CYS C N 1
ATOM 1783 C CA . CYS C 1 37 ? 29.06424 -5.45535 6.67579 1.000 8.37916 37 CYS C CA 1
ATOM 1784 C C . CYS C 1 37 ? 29.15704 -6.37027 5.47572 1.000 9.81390 37 CYS C C 1
ATOM 1785 O O . CYS C 1 37 ? 28.29283 -7.22977 5.27679 1.000 8.21919 37 CYS C O 1
ATOM 1792 N N . LYS C 1 38 ? 30.18939 -6.18930 4.67276 1.000 8.58195 38 LYS C N 1
ATOM 1793 C CA . LYS C 1 38 ? 30.29469 -6.94664 3.44667 1.000 9.13247 38 LYS C CA 1
ATOM 1794 C C . LYS C 1 38 ? 31.57814 -7.73778 3.46484 1.000 18.70482 38 LYS C C 1
ATOM 1795 O O . LYS C 1 38 ? 31.59790 -8.91978 3.10451 1.000 18.32710 38 LYS C O 1
ATOM 1815 N N . SER D 1 1 ? 46.91603 19.26736 9.82330 1.000 30.75901 1 SER D N 1
ATOM 1816 C CA . SER D 1 1 ? 46.49968 19.10936 11.24846 1.000 22.05695 1 SER D CA 1
ATOM 1817 C C . SER D 1 1 ? 45.68439 17.83918 11.47206 1.000 25.34207 1 SER D C 1
ATOM 1818 O O . SER D 1 1 ? 45.23595 17.19320 10.51758 1.000 17.80775 1 SER D O 1
ATOM 1828 N N . TYR D 1 2 ? 45.51250 17.49417 12.74613 1.000 17.82076 2 TYR D N 1
ATOM 1829 C CA . TYR D 1 2 ? 44.93100 16.21971 13.13295 1.000 10.10700 2 TYR D CA 1
ATOM 1830 C C . TYR D 1 2 ? 43.89617 16.32086 14.24148 1.000 9.13678 2 TYR D C 1
ATOM 1831 O O . TYR D 1 2 ? 43.19787 15.33709 14.49127 1.000 11.62112 2 TYR D O 1
ATOM 1849 N N . TYR D 1 3 ? 43.75122 17.46650 14.89999 1.000 10.69312 3 TYR D N 1
ATOM 1850 C CA . TYR D 1 3 ? 42.94613 17.50306 16.11077 1.000 6.78130 3 TYR D CA 1
ATOM 1851 C C . TYR D 1 3 ? 41.45925 17.35996 15.80813 1.000 9.73076 3 TYR D C 1
ATOM 1852 O O . TYR D 1 3 ? 40.71386 16.86584 16.65405 1.000 9.91370 3 TYR D O 1
ATOM 1870 N N . SER D 1 4 ? 40.99287 17.80729 14.63682 1.000 9.84810 4 SER D N 1
ATOM 1871 C CA . SER D 1 4 ? 39.56654 17.68547 14.34484 1.000 8.05542 4 SER D CA 1
ATOM 1872 C C . SER D 1 4 ? 39.19698 16.23803 14.06462 1.000 9.19916 4 SER D C 1
ATOM 1873 O O . SER D 1 4 ? 38.17890 15.74830 14.56481 1.000 9.60980 4 SER D O 1
ATOM 1881 N N . THR D 1 5 ? 40.01637 15.54360 13.26778 1.000 7.98092 5 THR D N 1
ATOM 1882 C CA . THR D 1 5 ? 39.84742 14.10743 13.09412 1.000 11.96822 5 THR D CA 1
ATOM 1883 C C . THR D 1 5 ? 39.89432 13.39525 14.43577 1.000 8.96316 5 THR D C 1
ATOM 1884 O O . THR D 1 5 ? 39.04619 12.54306 14.73209 1.000 7.62503 5 THR D O 1
ATOM 1895 N N . LEU D 1 6 ? 40.88151 13.73580 15.26759 1.000 9.94933 6 LEU D N 1
ATOM 1896 C CA . LEU D 1 6 ? 41.01537 13.05864 16.55445 1.000 12.12712 6 LEU D CA 1
ATOM 1897 C C . LEU D 1 6 ? 39.81008 13.29916 17.44671 1.000 8.08370 6 LEU D C 1
ATOM 1898 O O . LEU D 1 6 ? 39.31833 12.37642 18.11177 1.000 10.23508 6 LEU D O 1
ATOM 1914 N N . GLN D 1 7 ? 39.30933 14.52741 17.47164 1.000 10.36607 7 GLN D N 1
ATOM 1915 C CA . GLN D 1 7 ? 38.13925 14.81021 18.28918 1.000 12.33265 7 GLN D CA 1
ATOM 1916 C C . GLN D 1 7 ? 36.91532 14.06736 17.76574 1.000 8.80187 7 GLN D C 1
ATOM 1917 O O . GLN D 1 7 ? 36.12024 13.52269 18.54966 1.000 9.81369 7 GLN D O 1
ATOM 1931 N N . CYS D 1 8 ? 36.74454 14.02894 16.44168 1.000 10.15320 8 CYS D N 1
ATOM 1932 C CA . CYS D 1 8 ? 35.64651 13.26783 15.86195 1.000 9.59040 8 CYS D CA 1
ATOM 1933 C C . CYS D 1 8 ? 35.69544 11.81588 16.32134 1.000 9.72758 8 CYS D C 1
ATOM 1934 O O . CYS D 1 8 ? 34.71214 11.27697 16.84091 1.000 8.32704 8 CYS D O 1
ATOM 1941 N N . ARG D 1 9 ? 36.84771 11.17113 16.15129 1.000 8.89842 9 ARG D N 1
ATOM 1942 C CA . ARG D 1 9 ? 36.95491 9.74666 16.45121 1.000 7.72710 9 ARG D CA 1
ATOM 1943 C C . ARG D 1 9 ? 36.88520 9.46847 17.93667 1.000 10.21116 9 ARG D C 1
ATOM 1944 O O . ARG D 1 9 ? 36.40165 8.41374 18.33932 1.000 11.61092 9 ARG D O 1
ATOM 1965 N N . ASN D 1 10 ? 37.33817 10.39770 18.76130 1.000 9.90335 10 ASN D N 1
ATOM 1966 C CA . ASN D 1 10 ? 37.23690 10.22161 20.20107 1.000 9.17862 10 ASN D CA 1
ATOM 1967 C C . ASN D 1 10 ? 35.81577 10.36738 20.71885 1.000 13.87728 10 ASN D C 1
ATOM 1968 O O . ASN D 1 10 ? 35.56293 10.06045 21.89082 1.000 17.12644 10 ASN D O 1
ATOM 1979 N N . ASN D 1 11 ? 34.89852 10.83774 19.89085 1.000 8.96757 11 ASN D N 1
ATOM 1980 C CA . ASN D 1 11 ? 33.51614 11.03314 20.28475 1.000 16.10980 11 ASN D CA 1
ATOM 1981 C C . ASN D 1 11 ? 32.60256 10.17494 19.42799 1.000 13.53803 11 ASN D C 1
ATOM 1982 O O . ASN D 1 11 ? 31.48003 10.55008 19.08762 1.000 27.61186 11 ASN D O 1
ATOM 1993 N N . HIS D 1 12 ? 33.08670 8.97218 19.12571 1.000 14.34956 12 HIS D N 1
ATOM 1994 C CA . HIS D 1 12 ? 32.30912 7.94303 18.44147 1.000 19.90496 12 HIS D CA 1
ATOM 1995 C C . HIS D 1 12 ? 31.90679 8.39013 17.04331 1.000 33.15815 12 HIS D C 1
ATOM 1996 O O . HIS D 1 12 ? 30.85401 8.00868 16.53308 1.000 23.30737 12 HIS D O 1
ATOM 2010 N N . GLY D 1 13 ? 32.73998 9.21396 16.41979 1.000 11.40265 13 GLY D N 1
ATOM 2011 C CA . GLY D 1 13 ? 32.51635 9.64549 15.06008 1.000 11.74092 13 GLY D CA 1
ATOM 2012 C C . GLY D 1 13 ? 33.41005 8.90633 14.08355 1.000 6.96477 13 GLY D C 1
ATOM 2013 O O . GLY D 1 13 ? 34.40685 8.29750 14.45538 1.000 10.09945 13 GLY D O 1
ATOM 2017 N N . HIS D 1 14 ? 33.02851 8.95206 12.81966 1.000 7.70753 14 HIS D N 1
ATOM 2018 C CA . HIS D 1 14 ? 33.90741 8.53749 11.74181 1.000 9.59979 14 HIS D CA 1
ATOM 2019 C C . HIS D 1 14 ? 33.93230 9.61142 10.67723 1.000 6.51706 14 HIS D C 1
ATOM 2020 O O . HIS D 1 14 ? 32.91840 10.25607 10.39711 1.000 7.52097 14 HIS D O 1
ATOM 2034 N N . CYS D 1 15 ? 35.11024 9.82392 10.12355 1.000 8.16394 15 CYS D N 1
ATOM 2035 C CA . CYS D 1 15 ? 35.30919 10.83161 9.09972 1.000 6.15404 15 CYS D CA 1
ATOM 2036 C C . CYS D 1 15 ? 34.93289 10.24255 7.75302 1.000 6.40426 15 CYS D C 1
ATOM 2037 O O . CYS D 1 15 ? 35.53973 9.26134 7.30412 1.000 9.58555 15 CYS D O 1
ATOM 2044 N N . ARG D 1 16 ? 33.92935 10.83125 7.11394 1.000 8.65611 16 ARG D N 1
ATOM 2045 C CA . ARG D 1 16 ? 33.47837 10.37823 5.81012 1.000 7.55565 16 ARG D CA 1
ATOM 2046 C C . ARG D 1 16 ? 33.17499 11.59742 4.95234 1.000 14.26124 16 ARG D C 1
ATOM 2047 O O . ARG D 1 16 ? 32.98779 12.71329 5.45375 1.000 10.81874 16 ARG D O 1
ATOM 2068 N N . ARG D 1 17 ? 33.12516 11.37186 3.64092 1.000 8.38548 17 ARG D N 1
ATOM 2069 C CA . ARG D 1 17 ? 32.60674 12.40381 2.75099 1.000 8.08121 17 ARG D CA 1
ATOM 2070 C C . ARG D 1 17 ? 31.08681 12.45571 2.81112 1.000 9.91369 17 ARG D C 1
ATOM 2071 O O . ARG D 1 17 ? 30.49250 13.53287 2.70310 1.000 10.31441 17 ARG D O 1
ATOM 2092 N N . LEU D 1 18 ? 30.44000 11.31018 3.00207 1.000 8.95745 18 LEU D N 1
ATOM 2093 C CA . LEU D 1 18 ? 28.9895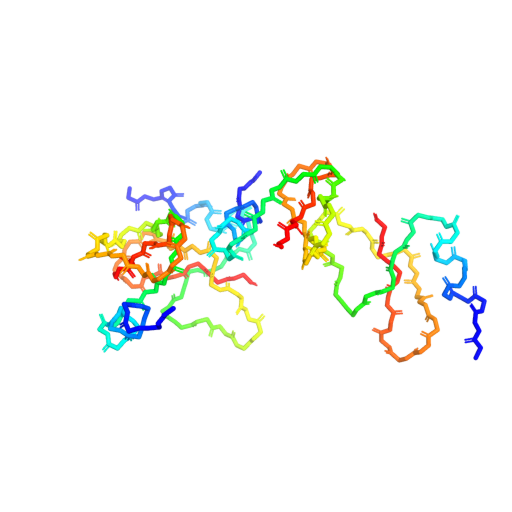9 11.23091 3.10716 1.000 10.92079 18 LEU D CA 1
ATOM 2094 C C . LEU D 1 18 ? 28.65582 10.31150 4.26728 1.000 12.23542 18 LEU D C 1
ATOM 2095 O O . LEU D 1 18 ? 29.09463 9.15837 4.28926 1.000 10.85319 18 LEU D O 1
ATOM 2111 N N . CYS D 1 19 ? 27.90565 10.82482 5.23335 1.000 8.75314 19 CYS D N 1
ATOM 2112 C CA . CYS D 1 19 ? 27.55515 10.01422 6.38573 1.000 6.29804 19 CYS D CA 1
ATOM 2113 C C . CYS D 1 19 ? 26.68377 8.84094 5.95306 1.000 9.02317 19 CYS D C 1
ATOM 2114 O O . CYS D 1 19 ? 25.93564 8.91629 4.97215 1.000 14.28006 19 CYS D O 1
ATOM 2121 N N . PHE D 1 20 ? 26.79847 7.74169 6.69587 1.000 8.88930 20 PHE D N 1
ATOM 2122 C CA . PHE D 1 20 ? 25.94559 6.59025 6.45241 1.000 8.59022 20 PHE D CA 1
ATOM 2123 C C . PHE D 1 20 ? 24.52968 6.87718 6.93630 1.000 9.76846 20 PHE D C 1
ATOM 2124 O O . PHE D 1 20 ? 24.28445 7.79801 7.71871 1.000 8.34182 20 PHE D O 1
ATOM 2141 N N . HIS D 1 21 ? 23.59828 6.04493 6.48912 1.000 11.62889 21 HIS D N 1
ATOM 2142 C CA . HIS D 1 21 ? 22.22061 6.17459 6.94082 1.000 10.60634 21 HIS D CA 1
ATOM 2143 C C . HIS D 1 21 ? 22.15508 6.19866 8.46557 1.000 7.74443 21 HIS D C 1
ATOM 2144 O O . HIS D 1 21 ? 22.77915 5.37554 9.14562 1.000 11.48066 21 HIS D O 1
ATOM 2158 N N . GLY D 1 22 ? 21.38614 7.14299 9.00702 1.000 9.77637 22 GLY D N 1
ATOM 2159 C CA . GLY D 1 22 ? 21.18095 7.25737 10.43249 1.000 14.48883 22 GLY D CA 1
ATOM 2160 C C . GLY D 1 22 ? 22.28997 7.96232 11.18679 1.000 7.36203 22 GLY D C 1
ATOM 2161 O O . GLY D 1 22 ? 22.13244 8.22313 12.38853 1.000 17.11513 22 GLY D O 1
ATOM 2165 N N . GLU D 1 23 ? 23.40643 8.27499 10.53504 1.000 8.28332 23 GLU D N 1
ATOM 2166 C CA . GLU D 1 23 ? 24.47182 9.02652 11.17738 1.000 11.37070 23 GLU D CA 1
ATOM 2167 C C . GLU D 1 23 ? 24.19561 10.51634 11.08824 1.000 11.99873 23 GLU D C 1
ATOM 2168 O O . GLU D 1 23 ? 23.59307 11.00112 10.12624 1.000 12.60206 23 GLU D O 1
ATOM 2180 N N . GLN D 1 24 ? 24.66043 11.24070 12.09962 1.000 7.84815 24 GLN D N 1
ATOM 2181 C CA . GLN D 1 24 ? 24.53573 12.68846 12.14896 1.000 7.80610 24 GLN D CA 1
ATOM 2182 C C . GLN D 1 24 ? 25.87977 13.32979 11.84818 1.000 10.98207 24 GLN D C 1
ATOM 2183 O O . GLN D 1 24 ? 26.91315 12.86067 12.31186 1.000 9.15507 24 GLN D O 1
ATOM 2197 N N . TRP D 1 25 ? 25.85083 14.40347 11.06929 1.000 10.99674 25 TRP D N 1
ATOM 2198 C CA . TRP D 1 25 ? 27.03183 15.19655 10.73517 1.000 12.02927 25 TRP D CA 1
ATOM 2199 C C . TRP D 1 25 ? 27.19888 16.2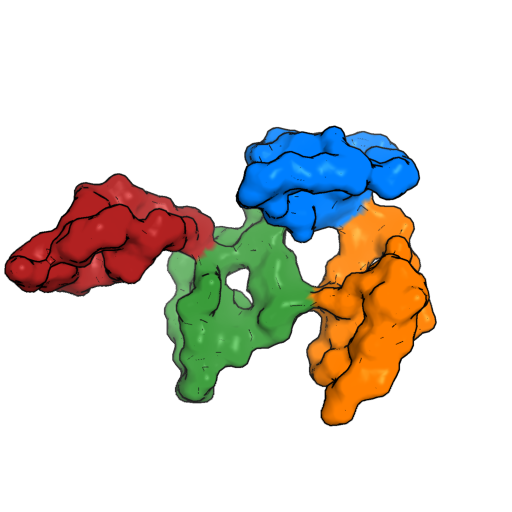3217 11.84852 1.000 10.21010 25 TRP D C 1
ATOM 2200 O O . TRP D 1 25 ? 26.46880 17.22933 11.89964 1.000 10.50750 25 TRP D O 1
ATOM 2221 N N . ILE D 1 26 ? 28.14737 15.98093 12.75794 1.000 11.57505 26 ILE D N 1
ATOM 2222 C CA . ILE D 1 26 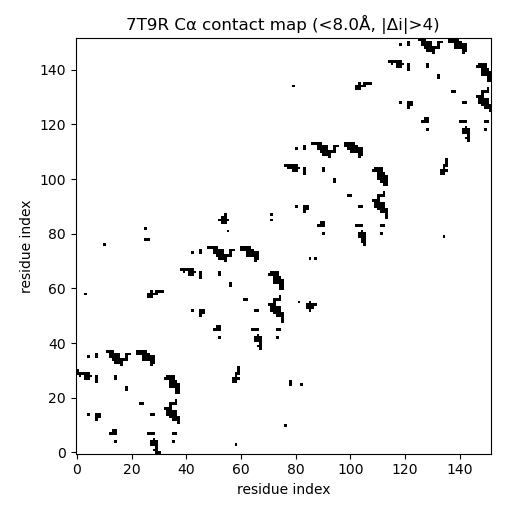? 28.28157 16.72615 14.00833 1.000 10.31706 26 ILE D CA 1
ATOM 2223 C C . ILE D 1 26 ? 29.44423 17.69507 13.98851 1.000 10.67159 26 ILE D C 1
ATOM 2224 O O . ILE D 1 26 ? 29.61931 18.47483 14.95211 1.000 12.91123 26 ILE D O 1
ATOM 2240 N N . GLY D 1 27 ? 30.24362 17.68552 12.92589 1.000 9.26438 27 GLY D N 1
ATOM 2241 C CA . GLY D 1 27 ? 31.40607 18.53286 12.81894 1.000 8.23122 27 GLY D CA 1
ATOM 2242 C C . GLY D 1 27 ? 32.19097 18.08042 11.60418 1.000 6.74954 27 GLY D C 1
ATOM 2243 O O . GLY D 1 27 ? 31.72176 17.23151 10.83735 1.000 7.06679 27 GLY D O 1
ATOM 2247 N N . ASN D 1 28 ? 33.38374 18.63580 11.44107 1.000 6.76422 28 ASN D N 1
ATOM 2248 C CA . ASN D 1 28 ? 34.26049 18.19293 10.36765 1.000 7.23983 28 ASN D CA 1
ATOM 2249 C C . ASN D 1 28 ? 35.55799 17.62191 10.91270 1.000 8.12727 28 ASN D C 1
ATOM 2250 O O . ASN D 1 28 ? 36.04536 18.03131 11.96908 1.000 11.45438 28 ASN D O 1
ATOM 2261 N N . CYS D 1 29 ? 36.12153 16.69018 10.15422 1.000 8.29524 29 CYS D N 1
ATOM 2262 C CA . CYS D 1 29 ? 37.45988 16.20239 10.39827 1.000 8.44021 29 CYS D CA 1
ATOM 2263 C C . CYS D 1 29 ? 38.45550 17.09633 9.67772 1.000 11.21637 29 CYS D C 1
ATOM 2264 O O . CYS D 1 29 ? 38.09385 18.03777 8.97321 1.000 10.94077 29 CYS D O 1
ATOM 2271 N N . ASN D 1 30 ? 39.73059 16.80166 9.85232 1.000 8.68702 30 ASN D N 1
ATOM 2272 C CA . ASN D 1 30 ? 40.73379 17.49966 9.07803 1.000 12.77987 30 ASN D CA 1
ATOM 2273 C C . ASN D 1 30 ? 40.69719 17.00952 7.64002 1.000 13.22242 30 ASN D C 1
ATOM 2274 O O . ASN D 1 30 ? 40.25325 15.89954 7.34129 1.000 15.63847 30 ASN D O 1
ATOM 2285 N N . GLY D 1 31 ? 41.16814 17.85891 6.74684 1.000 14.09456 31 GLY D N 1
ATOM 2286 C CA . GLY D 1 31 ? 41.13581 17.57049 5.33015 1.000 13.04603 31 GLY D CA 1
ATOM 2287 C C . GLY D 1 31 ? 40.04300 18.34529 4.63222 1.000 23.77318 31 GLY D C 1
ATOM 2288 O O . GLY D 1 31 ? 39.33597 19.17438 5.21539 1.000 29.51039 31 GLY D O 1
ATOM 2292 N N . ARG D 1 32 ? 39.91368 18.05125 3.34733 1.000 19.17392 32 ARG D N 1
ATOM 2293 C CA . ARG D 1 32 ? 38.91389 18.68438 2.50478 1.000 31.04182 32 ARG D CA 1
ATOM 2294 C C . ARG D 1 32 ? 37.67125 17.80637 2.46532 1.000 14.48015 32 ARG D C 1
ATOM 2295 O O . ARG D 1 32 ? 37.75198 16.62058 2.14100 1.000 19.49261 32 ARG D O 1
ATOM 2316 N N . HIS D 1 33 ? 36.52903 18.38967 2.81489 1.000 20.27639 33 HIS D N 1
ATOM 2317 C CA . HIS D 1 33 ? 35.24090 17.70542 2.73204 1.000 23.74409 33 HIS D CA 1
ATOM 2318 C C . HIS D 1 33 ? 35.21059 16.42231 3.55184 1.000 16.93573 33 HIS D C 1
ATOM 2319 O O . HIS D 1 33 ? 34.54312 15.45311 3.17766 1.000 20.77423 33 HIS D O 1
ATOM 2333 N N . GLN D 1 34 ? 35.94844 16.37743 4.65300 1.000 16.10859 34 GLN D N 1
ATOM 2334 C CA . GLN D 1 34 ? 35.93207 15.22966 5.55298 1.000 11.69381 34 GLN D CA 1
ATOM 2335 C C . GLN D 1 34 ? 35.00786 15.57898 6.71058 1.000 8.79104 34 GLN D C 1
ATOM 2336 O O . GLN D 1 34 ? 35.29881 16.49356 7.49587 1.000 11.61688 34 GLN D O 1
ATOM 2350 N N . HIS D 1 35 ? 33.89606 14.85378 6.81917 1.000 8.85115 35 HIS D N 1
ATOM 2351 C CA . HIS D 1 35 ? 32.83413 15.20322 7.74573 1.000 6.58836 35 HIS D CA 1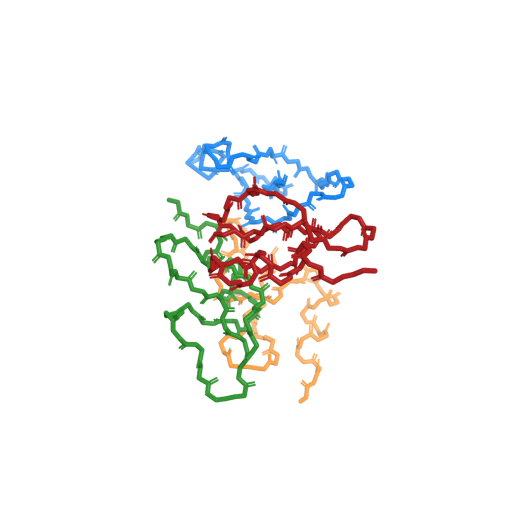
ATOM 2352 C C . HIS D 1 35 ? 32.78095 14.21798 8.89497 1.000 8.09507 35 HIS D C 1
ATOM 2353 O O . HIS D 1 35 ? 32.95962 13.01068 8.69439 1.000 7.38554 35 HIS D O 1
ATOM 2367 N N . CYS D 1 36 ? 32.53734 14.73545 10.09955 1.000 8.21980 36 CYS D N 1
ATOM 2368 C CA . CYS D 1 36 ? 32.41981 13.87795 11.26498 1.000 6.87199 36 CYS D CA 1
ATOM 2369 C C . CYS D 1 36 ? 31.00458 13.33014 11.34282 1.000 5.98199 36 CYS D C 1
ATOM 2370 O O . CYS D 1 36 ? 30.04911 14.08890 11.53427 1.000 7.21906 36 CYS D O 1
ATOM 2377 N N . CYS D 1 37 ? 30.87627 12.01776 11.20364 1.000 5.65041 37 CYS D N 1
ATOM 2378 C CA . CYS D 1 37 ? 29.59120 11.33602 11.13730 1.000 9.56359 37 CYS D CA 1
ATOM 2379 C C . CYS D 1 37 ? 29.46227 10.43852 12.35169 1.000 9.24130 37 CYS D C 1
ATOM 2380 O O . CYS D 1 37 ? 30.30605 9.57006 12.57332 1.000 9.79900 37 CYS D O 1
ATOM 2387 N N . LYS D 1 38 ? 28.41617 10.65006 13.13406 1.000 7.60529 38 LYS D N 1
ATOM 2388 C CA . LYS D 1 38 ? 28.25564 9.89297 14.36330 1.000 8.01453 38 LYS D CA 1
ATOM 2389 C C . LYS D 1 38 ? 26.99441 9.06833 14.34295 1.000 13.77868 38 LYS D C 1
ATOM 2390 O O . LYS D 1 38 ? 27.02346 7.89144 14.72277 1.000 18.12862 38 LYS D O 1
#

Foldseek 3Di:
DFVQCVVLVVVVWHWDLDEDPPWDQDAAGPDPSTTTTD/DFVQVVVLVVVVWDWDLDEDPPWDFDAATPDDSTTTTD/DFVQVVVLVVVVWDWDLDADPPWDQPAATPDPSTTTTD/DFVQVVVLVVVVWDWDLDEDPPWDFPAATPDDSTTTTD

InterPro domains:
  IPR001855 Beta-defensin-like domain [PF00711] (28-61)

Secondary structure (DSSP, 8-state):
--HHHHHHHHTT-EEESSPPTT--EEEE-SSTT-EEE-/--HHHHHHHHTT-EEESSPPTT--EEEE-SSTT-EEE-/--HHHHHHHHTT-EEESSPPTT--EEEE-SSSS-EEE-/--HHHHHHHHTT-EEESSPPTT--EEEE-SSSS-EEE-

Nearest PDB structures (foldseek):
  7t9r-assembly1_A  TM=1.027E+00  e=3.022E-08  Crocodylus porosus
  1ijv-assembly2_B  TM=8.831E-01  e=1.668E-01  unclassified
  2nld-assembly2_B  TM=8.607E-01  e=1.554E-01  Homo sapiens
  2nlp-assembly2_B  TM=8.771E-01  e=1.668E-01  Homo sapiens
  2nlg-assembly4_D  TM=8.620E-01  e=1.922E-01  Homo sapiens